Protein AF-A0A2E0JK07-F1 (afdb_monomer_lite)

Foldseek 3Di:
DDDFDWDQDPVRDTDTDDDADDADADPPPDADADQDDVVVVVCLVCQQVVLVVVLVVLVVQLVVCVVVVPVVSVVVSVVVNVVSVVSNVVSPDFDKDKDKDWAADQPADQWHQDPVRDIHGHPGGTDIHIYIDTPPNVDNDDD

Radius of gyration: 25.94 Å; chains: 1; bounding box: 50×47×82 Å

Structure (mmCIF, N/CA/C/O backbone):
data_AF-A0A2E0JK07-F1
#
_entry.id   AF-A0A2E0JK07-F1
#
loop_
_atom_site.group_PDB
_atom_site.id
_atom_site.type_symbol
_atom_site.label_atom_id
_atom_site.label_alt_id
_atom_site.label_comp_id
_atom_site.label_asym_id
_atom_site.label_entity_id
_atom_site.label_seq_id
_atom_site.pdbx_PDB_ins_code
_atom_site.Cartn_x
_atom_site.Cartn_y
_atom_site.Cartn_z
_atom_site.occupancy
_atom_site.B_iso_or_equiv
_atom_site.auth_seq_id
_atom_site.auth_comp_id
_atom_site.auth_asym_id
_atom_site.auth_atom_id
_atom_site.pdbx_PDB_model_num
ATOM 1 N N . MET A 1 1 ? -8.667 -27.236 23.329 1.00 38.03 1 MET A N 1
ATOM 2 C CA . MET A 1 1 ? -8.957 -26.817 24.714 1.00 38.03 1 MET A CA 1
ATOM 3 C C . MET A 1 1 ? -7.772 -25.964 25.120 1.00 38.03 1 MET A C 1
ATOM 5 O O . MET A 1 1 ? -6.782 -26.511 25.577 1.00 38.03 1 MET A O 1
ATOM 9 N N . GLU A 1 2 ? -7.793 -24.685 24.748 1.00 45.09 2 GLU A N 1
ATOM 10 C CA . GLU A 1 2 ? -6.648 -23.788 24.940 1.00 45.09 2 GLU A CA 1
ATOM 11 C C . GLU A 1 2 ? -6.630 -23.225 26.361 1.00 45.09 2 GLU A C 1
ATOM 13 O O . GLU A 1 2 ? -7.666 -22.886 26.937 1.00 45.09 2 GLU A O 1
ATOM 18 N N . ASP A 1 3 ? -5.426 -23.234 26.916 1.00 49.09 3 ASP A N 1
ATOM 19 C CA . ASP A 1 3 ? -5.054 -22.934 28.289 1.00 49.09 3 ASP A CA 1
ATOM 20 C C . ASP A 1 3 ? -5.275 -21.443 28.591 1.00 49.09 3 ASP A C 1
ATOM 22 O O . ASP A 1 3 ? -4.456 -20.585 28.262 1.00 49.09 3 ASP A O 1
ATOM 26 N N . GLN A 1 4 ? -6.439 -21.112 29.151 1.00 56.78 4 GLN A N 1
ATOM 27 C CA . GLN A 1 4 ? -6.783 -19.737 29.507 1.00 56.78 4 GLN A CA 1
ATOM 28 C C . GLN A 1 4 ? -6.216 -19.403 30.884 1.00 56.78 4 GLN A C 1
ATOM 30 O O . GLN A 1 4 ? -6.787 -19.766 31.913 1.00 56.78 4 GLN A O 1
ATOM 35 N N . SER A 1 5 ? -5.091 -18.690 30.891 1.00 61.25 5 SER A N 1
ATOM 36 C CA . SER A 1 5 ? -4.403 -18.264 32.106 1.00 61.25 5 SER A CA 1
ATOM 37 C C . SER A 1 5 ? -5.291 -17.348 32.960 1.00 61.25 5 SER A C 1
ATOM 39 O O . SER A 1 5 ? -5.668 -16.236 32.580 1.00 61.25 5 SER A O 1
ATOM 41 N N . VAL A 1 6 ? -5.660 -17.843 34.143 1.00 70.62 6 VAL A N 1
ATOM 42 C CA . VAL A 1 6 ? -6.333 -17.063 35.186 1.00 70.62 6 VAL A CA 1
ATOM 43 C C . VAL A 1 6 ? -5.262 -16.283 35.939 1.00 70.62 6 VAL A C 1
ATOM 45 O O . VAL A 1 6 ? -4.358 -16.876 36.522 1.00 70.62 6 VAL A O 1
ATOM 48 N N . TYR A 1 7 ? -5.362 -14.955 35.933 1.00 73.00 7 TYR A N 1
ATOM 49 C CA . TYR A 1 7 ? -4.446 -14.091 36.673 1.00 73.00 7 TYR A CA 1
ATOM 50 C C . TYR A 1 7 ? -5.017 -13.793 38.053 1.00 73.00 7 TYR A C 1
ATOM 52 O O . TYR A 1 7 ? -6.185 -13.426 38.177 1.00 73.00 7 TYR A O 1
ATOM 60 N N . ILE A 1 8 ? -4.189 -13.940 39.084 1.00 77.56 8 ILE A N 1
ATOM 61 C CA . ILE A 1 8 ? -4.543 -13.632 40.469 1.00 77.56 8 ILE A CA 1
ATOM 62 C C . ILE A 1 8 ? -3.764 -12.379 40.871 1.00 77.56 8 ILE A C 1
ATOM 64 O O . ILE A 1 8 ? -2.539 -12.361 40.801 1.00 77.56 8 ILE A O 1
ATOM 68 N N . ASP A 1 9 ? -4.487 -11.324 41.232 1.00 77.44 9 ASP A N 1
ATOM 69 C CA . ASP A 1 9 ? -3.933 -10.080 41.787 1.00 77.44 9 ASP A CA 1
ATOM 70 C C . ASP A 1 9 ? -3.462 -10.292 43.238 1.00 77.44 9 ASP A C 1
ATOM 72 O O . ASP A 1 9 ? -3.883 -11.244 43.894 1.00 77.44 9 ASP A O 1
ATOM 76 N N . GLU A 1 10 ? -2.637 -9.393 43.775 1.00 80.19 10 GLU A N 1
ATOM 77 C CA . GLU A 1 10 ? -2.078 -9.479 45.139 1.00 80.19 10 GLU A CA 1
ATOM 78 C C . GLU A 1 10 ? -3.169 -9.532 46.226 1.00 80.19 10 GLU A C 1
ATOM 80 O O . GLU A 1 10 ? -2.964 -10.052 47.320 1.00 80.19 10 GLU A O 1
ATOM 85 N N . ILE A 1 11 ? -4.368 -9.046 45.896 1.00 80.44 11 ILE A N 1
ATOM 86 C CA . ILE A 1 11 ? -5.565 -9.031 46.751 1.00 80.44 11 ILE A CA 1
ATOM 87 C C . ILE A 1 11 ? -6.418 -10.313 46.565 1.00 80.44 11 ILE A C 1
ATOM 89 O O . ILE A 1 11 ? -7.529 -10.423 47.076 1.00 80.44 11 ILE A O 1
ATOM 93 N N . GLY A 1 12 ? -5.933 -11.307 45.812 1.00 77.69 12 GLY A N 1
ATOM 94 C CA . GLY A 1 12 ? -6.616 -12.589 45.586 1.00 77.69 12 GLY A CA 1
ATOM 95 C C . GLY A 1 12 ? -7.766 -12.529 44.574 1.00 77.69 12 GLY A C 1
ATOM 96 O O . GLY A 1 12 ? -8.570 -13.457 44.486 1.00 77.69 12 GLY A O 1
ATOM 97 N N . ARG A 1 13 ? -7.874 -11.443 43.799 1.00 76.56 13 ARG A N 1
ATOM 98 C CA . ARG A 1 13 ? -8.907 -11.291 42.764 1.00 76.56 13 ARG A CA 1
ATOM 99 C C . ARG A 1 13 ? -8.499 -12.042 41.503 1.00 76.56 13 ARG A C 1
ATOM 101 O O . ARG A 1 13 ? -7.413 -11.814 40.978 1.00 76.56 13 ARG A O 1
ATOM 108 N N . MET A 1 14 ? -9.384 -12.911 41.021 1.00 75.50 14 MET A N 1
ATOM 109 C CA . MET A 1 14 ? -9.180 -13.686 39.798 1.00 75.50 14 MET A CA 1
ATOM 110 C C . MET A 1 14 ? -9.700 -12.912 38.586 1.00 75.50 14 MET A C 1
ATOM 112 O O . MET A 1 14 ? -10.886 -12.587 38.509 1.00 75.50 14 MET A O 1
ATOM 116 N N . TYR A 1 15 ? -8.825 -12.656 37.621 1.00 70.69 15 TYR A N 1
ATOM 117 C CA . TYR A 1 15 ? -9.158 -12.034 36.347 1.00 70.69 15 TYR A CA 1
ATOM 118 C C . TYR A 1 15 ? -8.954 -13.031 35.212 1.00 70.69 15 TYR A C 1
ATOM 120 O O . TYR A 1 15 ? -7.936 -13.720 35.133 1.00 70.69 15 TYR A O 1
ATOM 128 N N . ARG A 1 16 ? -9.928 -13.081 34.302 1.00 72.75 16 ARG A N 1
ATOM 129 C CA . ARG A 1 16 ? -9.837 -13.848 33.058 1.00 72.75 16 ARG A CA 1
ATOM 130 C C . ARG A 1 16 ? -9.707 -12.872 31.903 1.00 72.75 16 ARG A C 1
ATOM 132 O O . ARG A 1 16 ? -10.600 -12.049 31.686 1.00 72.75 16 ARG A O 1
ATOM 139 N N . ILE A 1 17 ? -8.599 -12.960 31.173 1.00 69.88 17 ILE A N 1
ATOM 140 C CA . ILE A 1 17 ? -8.414 -12.179 29.953 1.00 69.88 17 ILE A CA 1
ATOM 141 C C . ILE A 1 17 ? -9.396 -12.729 28.922 1.00 69.88 17 ILE A C 1
ATOM 143 O O . ILE A 1 17 ? -9.360 -13.908 28.577 1.00 69.88 17 ILE A O 1
ATOM 147 N N . LYS A 1 18 ? -10.322 -11.884 28.466 1.00 71.81 18 LYS A N 1
ATOM 148 C CA . LYS A 1 18 ? -11.190 -12.245 27.347 1.00 71.81 18 LYS A CA 1
ATOM 149 C C . LYS A 1 18 ? -10.365 -12.220 26.069 1.00 71.81 18 LYS A C 1
ATOM 151 O O . LYS A 1 18 ? -9.687 -11.233 25.793 1.00 71.81 18 LYS A O 1
ATOM 156 N N . GLU A 1 19 ? -10.453 -13.284 25.287 1.00 71.94 19 GLU A N 1
ATOM 157 C CA . GLU A 1 19 ? -9.853 -13.308 23.960 1.00 71.94 19 GLU A CA 1
ATOM 158 C C . GLU A 1 19 ? -10.609 -12.368 23.005 1.00 71.94 19 GLU A C 1
ATOM 160 O O . GLU A 1 19 ? -11.828 -12.185 23.139 1.00 71.94 19 GLU A O 1
ATOM 165 N N . PRO A 1 20 ? -9.909 -11.750 22.037 1.00 71.69 20 PRO A N 1
ATOM 166 C CA . PRO A 1 20 ? -10.554 -10.954 21.005 1.00 71.69 20 PRO A CA 1
ATOM 167 C C . PRO A 1 20 ? -11.523 -11.809 20.184 1.00 71.69 20 PRO A C 1
ATOM 169 O O . PRO A 1 20 ? -11.179 -12.894 19.723 1.00 71.69 20 PRO A O 1
ATOM 172 N N . ILE A 1 21 ? -12.723 -11.284 19.946 1.00 77.00 21 ILE A N 1
ATOM 173 C CA . ILE A 1 21 ? -13.751 -11.954 19.139 1.00 77.00 21 ILE A CA 1
ATOM 174 C C . ILE A 1 21 ? -13.232 -12.164 17.698 1.00 77.00 21 ILE A C 1
ATOM 176 O O . ILE A 1 21 ? -12.600 -11.251 17.141 1.00 77.00 21 ILE A O 1
ATOM 180 N N . PRO A 1 22 ? -13.484 -13.340 17.081 1.00 78.00 22 PRO A N 1
ATOM 181 C CA . PRO A 1 22 ? -13.071 -13.616 15.709 1.00 78.00 22 PRO A CA 1
ATOM 182 C C . PRO A 1 22 ? -13.749 -12.674 14.707 1.00 78.00 22 PRO A C 1
ATOM 184 O O . PRO A 1 22 ? -14.798 -12.086 14.971 1.00 78.00 22 PRO A O 1
ATOM 187 N N . LEU A 1 23 ? -13.127 -12.526 13.537 1.00 78.12 23 LEU A N 1
ATOM 188 C CA . LEU A 1 23 ? -13.691 -11.751 12.433 1.00 78.12 23 LEU A CA 1
ATOM 189 C C . LEU A 1 23 ? -14.995 -12.397 11.947 1.00 78.12 23 LEU A C 1
ATOM 191 O O . LEU A 1 23 ? -15.043 -13.604 11.722 1.00 78.12 23 LEU A O 1
ATOM 195 N N . SER A 1 24 ? -16.029 -11.586 11.759 1.00 79.88 24 SER A N 1
ATOM 196 C CA . SER A 1 24 ? -17.301 -11.973 11.157 1.00 79.88 24 SER A CA 1
ATOM 197 C C . SER A 1 24 ? -17.530 -11.239 9.833 1.00 79.88 24 SER A C 1
ATOM 199 O O . SER A 1 24 ? -16.784 -10.327 9.461 1.00 79.88 24 SER A O 1
ATOM 201 N N . GLU A 1 25 ? -18.550 -11.660 9.087 1.00 78.44 25 GLU A N 1
ATOM 202 C CA . GLU A 1 25 ? -18.953 -10.989 7.851 1.00 78.44 25 GLU A CA 1
ATOM 203 C C . GLU A 1 25 ? -19.634 -9.645 8.148 1.00 78.44 25 GLU A C 1
ATOM 205 O O . GLU A 1 25 ? -20.452 -9.568 9.072 1.00 78.44 25 GLU A O 1
ATOM 210 N N . PRO A 1 26 ? -19.323 -8.577 7.388 1.00 78.06 26 PRO A N 1
ATOM 211 C CA . PRO A 1 26 ? -19.920 -7.268 7.610 1.00 78.06 26 PRO A CA 1
ATOM 212 C C . PRO A 1 26 ? -21.442 -7.293 7.389 1.00 78.06 26 PRO A C 1
ATOM 214 O O . PRO A 1 26 ? -21.920 -7.935 6.450 1.00 78.06 26 PRO A O 1
ATOM 217 N N . PRO A 1 27 ? -22.226 -6.562 8.205 1.00 79.25 27 PRO A N 1
ATOM 218 C CA . PRO A 1 27 ? -23.665 -6.468 8.013 1.00 79.25 27 PRO A CA 1
ATOM 219 C C . PRO A 1 27 ? -23.995 -5.815 6.664 1.00 79.25 27 PRO A C 1
ATOM 221 O O . PRO A 1 27 ? -23.329 -4.873 6.221 1.00 79.25 27 PRO A O 1
ATOM 224 N N . LYS A 1 28 ? -25.047 -6.318 6.005 1.00 74.88 28 LYS A N 1
ATOM 225 C CA . LYS A 1 28 ? -25.496 -5.828 4.694 1.00 74.88 28 LYS A CA 1
ATOM 226 C C . LYS A 1 28 ? -25.807 -4.327 4.785 1.00 74.88 28 LYS A C 1
ATOM 228 O O . LYS A 1 28 ? -26.682 -3.928 5.545 1.00 74.88 28 LYS A O 1
ATOM 233 N N . GLY A 1 29 ? -25.091 -3.508 4.013 1.00 70.19 29 GLY A N 1
ATOM 234 C CA . GLY A 1 29 ? -25.291 -2.054 3.971 1.00 70.19 29 GLY A CA 1
ATOM 235 C C . GLY A 1 29 ? -24.469 -1.234 4.974 1.00 70.19 29 GLY A C 1
ATOM 236 O O . GLY A 1 29 ? -24.747 -0.047 5.130 1.00 70.19 29 GLY A O 1
ATOM 237 N N . LEU A 1 30 ? -23.454 -1.812 5.630 1.00 73.00 30 LEU A N 1
ATOM 238 C CA . LEU A 1 30 ? -22.511 -1.043 6.449 1.00 73.00 30 LEU A CA 1
ATOM 239 C C . LEU A 1 30 ? -21.748 -0.028 5.578 1.00 73.00 30 LEU A C 1
ATOM 241 O O . LEU A 1 30 ? -20.851 -0.396 4.821 1.00 73.00 30 LEU A O 1
ATOM 245 N N . ARG A 1 31 ? -22.106 1.256 5.689 1.00 66.44 31 ARG A N 1
ATOM 246 C CA . ARG A 1 31 ? -21.423 2.367 5.012 1.00 66.44 31 ARG A CA 1
ATOM 247 C C . ARG A 1 31 ? -20.619 3.155 6.033 1.00 66.44 31 ARG A C 1
ATOM 249 O O . ARG A 1 31 ? -21.168 3.657 7.008 1.00 66.44 31 ARG A O 1
ATOM 256 N N . ILE A 1 32 ? -19.320 3.266 5.795 1.00 68.75 32 ILE A N 1
ATOM 257 C CA . ILE A 1 32 ? -18.418 4.064 6.620 1.00 68.75 32 ILE A CA 1
ATOM 258 C C . ILE A 1 32 ? -18.291 5.415 5.923 1.00 68.75 32 ILE A C 1
ATOM 260 O O . ILE A 1 32 ? -17.765 5.489 4.815 1.00 68.75 32 ILE A O 1
ATOM 264 N N . ALA A 1 33 ? -18.813 6.470 6.542 1.00 64.56 33 ALA A N 1
ATOM 265 C CA . ALA A 1 33 ? -18.559 7.831 6.091 1.00 64.56 33 ALA A CA 1
ATOM 266 C C . ALA A 1 33 ? -17.260 8.314 6.736 1.00 64.56 33 ALA A C 1
ATOM 268 O O . ALA A 1 33 ? -17.100 8.244 7.957 1.00 64.56 33 ALA A O 1
ATOM 269 N N . ARG A 1 34 ? -16.323 8.797 5.925 1.00 64.38 34 ARG A N 1
ATOM 270 C CA . ARG A 1 34 ? -15.098 9.429 6.405 1.00 64.38 34 ARG A CA 1
ATOM 271 C C . ARG A 1 34 ? -14.974 10.792 5.749 1.00 64.38 34 ARG A C 1
ATOM 273 O O . ARG A 1 34 ? -15.163 10.925 4.548 1.00 64.38 34 ARG A O 1
ATOM 280 N N . THR A 1 35 ? -14.591 11.790 6.533 1.00 62.88 35 THR A N 1
ATOM 281 C CA . THR A 1 35 ? -14.167 13.078 5.990 1.00 62.88 35 THR A CA 1
ATOM 282 C C . THR A 1 35 ? -12.833 12.877 5.269 1.00 62.88 35 THR A C 1
ATOM 284 O O . THR A 1 35 ? -11.813 12.552 5.889 1.00 62.88 35 THR A O 1
ATOM 287 N N . SER A 1 36 ? -12.817 12.982 3.941 1.00 63.12 36 SER A N 1
ATOM 288 C CA . SER A 1 36 ? -11.555 12.962 3.208 1.00 63.12 36 SER A CA 1
ATOM 289 C C . SER A 1 36 ? -10.842 14.300 3.367 1.00 63.12 36 SER A C 1
ATOM 291 O O . SER A 1 36 ? -11.444 15.372 3.390 1.00 63.12 36 SER A O 1
ATOM 293 N N . LYS A 1 37 ? -9.515 14.244 3.510 1.00 71.44 37 LYS A N 1
ATOM 294 C CA . LYS A 1 37 ? -8.677 15.441 3.415 1.00 71.44 37 LYS A CA 1
ATOM 295 C C . LYS A 1 37 ? -8.459 15.714 1.924 1.00 71.44 37 LYS A C 1
ATOM 297 O O . LYS A 1 37 ? -7.809 14.873 1.295 1.00 71.44 37 LYS A O 1
ATOM 302 N N . PRO A 1 38 ? -8.891 16.863 1.370 1.00 76.06 38 PRO A N 1
ATOM 303 C CA . PRO A 1 38 ? -8.801 17.139 -0.068 1.00 76.06 38 PRO A CA 1
ATOM 304 C C . PRO A 1 38 ? -7.395 16.906 -0.636 1.00 76.06 38 PRO A C 1
ATOM 306 O O . PRO A 1 38 ? -7.216 16.296 -1.686 1.00 76.06 38 PRO A O 1
ATOM 309 N N . TRP A 1 39 ? -6.366 17.301 0.118 1.00 77.94 39 TRP A N 1
ATOM 310 C CA . TRP A 1 39 ? -4.968 17.152 -0.286 1.00 77.94 39 TRP A CA 1
ATOM 311 C C . TRP A 1 39 ? -4.513 15.692 -0.447 1.00 77.94 39 TRP A C 1
ATOM 313 O O . TRP A 1 39 ? -3.758 15.378 -1.365 1.00 77.94 39 TRP A O 1
ATOM 323 N N . SER A 1 40 ? -5.017 14.770 0.384 1.00 75.56 40 SER A N 1
ATOM 324 C CA . SER A 1 40 ? -4.712 13.341 0.229 1.00 75.56 40 SER A CA 1
ATOM 325 C C . SER A 1 40 ? -5.332 12.767 -1.043 1.00 75.56 40 SER A C 1
ATOM 327 O O . SER A 1 40 ? -4.769 11.830 -1.610 1.00 75.56 40 SER A O 1
ATOM 329 N N . THR A 1 41 ? -6.479 13.295 -1.470 1.00 79.38 41 THR A N 1
ATOM 330 C CA . THR A 1 41 ? -7.141 12.888 -2.711 1.00 79.38 41 THR A CA 1
ATOM 331 C C . THR A 1 41 ? -6.340 13.373 -3.915 1.00 79.38 41 THR A C 1
ATOM 333 O O . THR A 1 41 ? -5.985 12.559 -4.768 1.00 79.38 41 THR A O 1
ATOM 336 N N . TYR A 1 42 ? -5.946 14.652 -3.934 1.00 84.75 42 TYR A N 1
ATOM 337 C CA . TYR A 1 42 ? -5.114 15.213 -5.004 1.00 84.75 42 TYR A CA 1
ATOM 338 C C . TYR A 1 42 ? -3.770 14.497 -5.142 1.00 84.75 42 TYR A C 1
ATOM 340 O O . TYR A 1 42 ? -3.397 14.119 -6.248 1.00 84.75 42 TYR A O 1
ATOM 348 N N . LEU A 1 43 ? -3.069 14.229 -4.034 1.00 82.62 43 LEU A N 1
ATOM 349 C CA . LEU A 1 43 ? -1.811 13.477 -4.070 1.00 82.62 43 LEU A CA 1
ATOM 350 C C . LEU A 1 43 ? -1.977 12.065 -4.631 1.00 82.62 43 LEU A C 1
ATOM 352 O O . LEU A 1 43 ? -1.092 11.571 -5.324 1.00 82.62 43 LEU A O 1
ATOM 356 N N . ARG A 1 44 ? -3.100 11.404 -4.339 1.00 81.38 44 ARG A N 1
ATOM 357 C CA . ARG A 1 44 ? -3.361 10.052 -4.835 1.00 81.38 44 ARG A CA 1
ATOM 358 C C . ARG A 1 44 ? -3.659 10.051 -6.331 1.00 81.38 44 ARG A C 1
ATOM 360 O O . ARG A 1 44 ? -3.155 9.179 -7.027 1.00 81.38 44 ARG A O 1
ATOM 367 N N . MET A 1 45 ? -4.427 11.029 -6.813 1.00 85.75 45 MET A N 1
ATOM 368 C CA . MET A 1 45 ? -4.669 11.219 -8.248 1.00 85.75 45 MET A CA 1
ATOM 369 C C . MET A 1 45 ? -3.375 11.573 -8.985 1.00 85.75 45 MET A C 1
ATOM 371 O O . MET A 1 45 ? -3.056 10.982 -10.010 1.00 85.75 45 MET A O 1
ATOM 375 N N . LEU A 1 46 ? -2.581 12.491 -8.438 1.00 88.81 46 LEU A N 1
ATOM 376 C CA . LEU A 1 46 ? -1.304 12.874 -9.030 1.00 88.81 46 LEU A CA 1
ATOM 377 C C . LEU A 1 46 ? -0.323 11.691 -9.061 1.00 88.81 46 LEU A C 1
ATOM 379 O O . LEU A 1 46 ? 0.342 11.453 -10.068 1.00 88.81 46 LEU A O 1
ATOM 383 N N . GLY A 1 47 ? -0.291 10.915 -7.976 1.00 87.06 47 GLY A N 1
ATOM 384 C CA . GLY A 1 47 ? 0.532 9.722 -7.841 1.00 87.06 47 GLY A CA 1
ATOM 385 C C . GLY A 1 47 ? 0.193 8.616 -8.837 1.00 87.06 47 GLY A C 1
ATOM 386 O O . GLY A 1 47 ? 1.073 7.821 -9.135 1.00 87.06 47 GLY A O 1
ATOM 387 N N . THR A 1 48 ? -1.025 8.554 -9.384 1.00 87.56 48 THR A N 1
ATOM 388 C CA . THR A 1 48 ? -1.369 7.592 -10.445 1.00 87.56 48 THR A CA 1
ATOM 389 C C . THR A 1 48 ? -1.140 8.159 -11.841 1.00 87.56 48 THR A C 1
ATOM 391 O O . THR A 1 48 ? -0.629 7.452 -12.708 1.00 87.56 48 THR A O 1
ATOM 394 N N . VAL A 1 49 ? -1.471 9.433 -12.060 1.00 91.50 49 VAL A N 1
ATOM 395 C CA . VAL A 1 49 ? -1.392 10.068 -13.382 1.00 91.50 49 VAL A CA 1
ATOM 396 C C . VAL A 1 49 ? 0.055 10.275 -13.826 1.00 91.50 49 VAL A C 1
ATOM 398 O O . VAL A 1 49 ? 0.387 9.939 -14.961 1.00 91.50 49 VAL A O 1
ATOM 401 N N . ILE A 1 50 ? 0.931 10.777 -12.947 1.00 92.81 50 ILE A N 1
ATOM 402 C CA . ILE A 1 50 ? 2.328 11.063 -13.308 1.00 92.81 50 ILE A CA 1
ATOM 403 C C . ILE A 1 50 ? 3.063 9.789 -13.764 1.00 92.81 50 ILE A C 1
ATOM 405 O O . ILE A 1 50 ? 3.587 9.781 -14.879 1.00 92.81 50 ILE A O 1
ATOM 409 N N . PRO A 1 51 ? 3.094 8.686 -12.989 1.00 92.12 51 PRO A N 1
ATOM 410 C CA . PRO A 1 51 ? 3.773 7.468 -13.425 1.00 92.12 51 PRO A CA 1
ATOM 411 C C . PRO A 1 51 ? 3.146 6.849 -14.668 1.00 92.12 51 PRO A C 1
ATOM 413 O O . PRO A 1 51 ? 3.874 6.315 -15.497 1.00 92.12 51 PRO A O 1
ATOM 416 N N . ALA A 1 52 ? 1.820 6.926 -14.825 1.00 92.44 52 ALA A N 1
ATOM 417 C CA . ALA A 1 52 ? 1.153 6.430 -16.025 1.00 92.44 52 ALA A CA 1
ATOM 418 C C . ALA A 1 52 ? 1.592 7.209 -17.275 1.00 92.44 52 ALA A C 1
ATOM 420 O O . ALA A 1 52 ? 1.876 6.603 -18.307 1.00 92.44 52 ALA A O 1
ATOM 421 N N . PHE A 1 53 ? 1.720 8.535 -17.167 1.00 94.50 53 PHE A N 1
ATOM 422 C CA . PHE A 1 53 ? 2.248 9.378 -18.236 1.00 94.50 53 PHE A CA 1
ATOM 423 C C . PHE A 1 53 ? 3.690 8.996 -18.586 1.00 94.50 53 PHE A C 1
ATOM 425 O O . PHE A 1 53 ? 3.986 8.735 -19.747 1.00 94.50 53 PHE A O 1
ATOM 432 N N . PHE A 1 54 ? 4.579 8.873 -17.595 1.00 94.88 54 PHE A N 1
ATOM 433 C CA . PHE A 1 54 ? 5.957 8.431 -17.841 1.00 94.88 54 PHE A CA 1
ATOM 434 C C . PHE A 1 54 ? 6.018 7.039 -18.473 1.00 94.88 54 PHE A C 1
ATOM 436 O O . PHE A 1 54 ? 6.753 6.837 -19.437 1.00 94.88 54 PHE A O 1
ATOM 443 N N . LEU A 1 55 ? 5.215 6.096 -17.982 1.00 95.44 55 LEU A N 1
ATOM 444 C CA . LEU A 1 55 ? 5.144 4.742 -18.520 1.00 95.44 55 LEU A CA 1
ATOM 445 C C . LEU A 1 55 ? 4.711 4.739 -19.988 1.00 95.44 55 LEU A C 1
ATOM 447 O O . LEU A 1 55 ? 5.290 4.001 -20.781 1.00 95.44 55 LEU A O 1
ATOM 451 N N . MET A 1 56 ? 3.752 5.587 -20.365 1.00 95.75 56 MET A N 1
ATOM 452 C CA . MET A 1 56 ? 3.328 5.744 -21.757 1.00 95.75 56 MET A CA 1
ATOM 453 C C . MET A 1 56 ? 4.499 6.158 -22.664 1.00 95.75 56 MET A C 1
ATOM 455 O O . MET A 1 56 ? 4.709 5.535 -23.703 1.00 95.75 56 MET A O 1
ATOM 459 N N . TYR A 1 57 ? 5.294 7.162 -22.270 1.00 95.38 57 TYR A N 1
ATOM 460 C CA . TYR A 1 57 ? 6.463 7.589 -23.054 1.00 95.38 57 TYR A CA 1
ATOM 461 C C . TYR A 1 57 ? 7.564 6.535 -23.086 1.00 95.38 57 TYR A C 1
ATOM 463 O O . TYR A 1 57 ? 8.138 6.285 -24.141 1.00 95.38 57 TYR A O 1
ATOM 471 N N . VAL A 1 58 ? 7.852 5.892 -21.954 1.00 95.69 58 VAL A N 1
ATOM 472 C CA . VAL A 1 58 ? 8.854 4.821 -21.884 1.00 95.69 58 VAL A CA 1
ATOM 473 C C . VAL A 1 58 ? 8.472 3.665 -22.810 1.00 95.69 58 VAL A C 1
ATOM 475 O O . VAL A 1 58 ? 9.325 3.163 -23.538 1.00 95.69 58 VAL A O 1
ATOM 478 N N . LEU A 1 59 ? 7.193 3.284 -22.843 1.00 95.56 59 LEU A N 1
ATOM 479 C CA . LEU A 1 59 ? 6.697 2.246 -23.742 1.00 95.56 59 LEU A CA 1
ATOM 480 C C . LEU A 1 59 ? 6.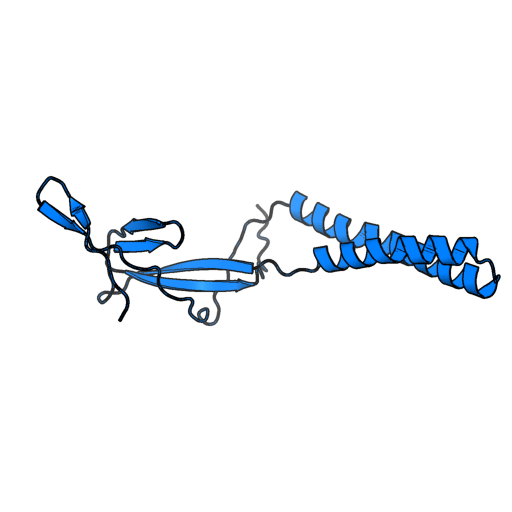794 2.669 -25.215 1.00 95.56 59 LEU A C 1
ATOM 482 O O . LEU A 1 59 ? 7.167 1.862 -26.061 1.00 95.56 59 LEU A O 1
ATOM 486 N N . LEU A 1 60 ? 6.521 3.938 -25.524 1.00 95.56 60 LEU A N 1
ATOM 487 C CA . LEU A 1 60 ? 6.717 4.486 -26.866 1.00 95.56 60 LEU A CA 1
ATOM 488 C C . LEU A 1 60 ? 8.194 4.420 -27.293 1.00 95.56 60 LEU A C 1
ATOM 490 O O . LEU A 1 60 ? 8.488 3.942 -28.387 1.00 95.56 60 LEU A O 1
ATOM 494 N N . PHE A 1 61 ? 9.129 4.822 -26.426 1.00 94.62 61 PHE A N 1
ATOM 495 C CA . PHE A 1 61 ? 10.567 4.691 -26.691 1.00 94.62 61 PHE A CA 1
ATOM 496 C C . PHE A 1 61 ? 11.005 3.237 -26.854 1.00 94.62 61 PHE A C 1
ATOM 498 O O . PHE A 1 61 ? 11.871 2.960 -27.679 1.00 94.62 61 PHE A O 1
ATOM 505 N N . LEU A 1 62 ? 10.390 2.307 -26.122 1.00 95.44 62 LEU A N 1
ATOM 506 C CA . LEU A 1 62 ? 10.636 0.877 -26.285 1.00 95.44 62 LEU A CA 1
ATOM 507 C C . LEU A 1 62 ? 10.250 0.411 -27.692 1.00 95.44 62 LEU A C 1
ATOM 509 O O . LEU A 1 62 ? 11.048 -0.248 -28.356 1.00 95.44 62 LEU A O 1
ATOM 513 N N . VAL A 1 63 ? 9.064 0.798 -28.174 1.00 96.25 63 VAL A N 1
ATOM 514 C CA . VAL A 1 63 ? 8.601 0.471 -29.533 1.00 96.25 63 VAL A CA 1
ATOM 515 C C . VAL A 1 63 ? 9.515 1.090 -30.592 1.00 96.25 63 VAL A C 1
ATOM 517 O O . VAL A 1 63 ? 9.921 0.398 -31.523 1.00 96.25 63 VAL A O 1
ATOM 520 N N . ILE A 1 64 ? 9.885 2.365 -30.438 1.00 95.31 64 ILE A N 1
ATOM 521 C CA . ILE A 1 64 ? 10.798 3.051 -31.366 1.00 95.31 64 ILE A CA 1
ATOM 522 C C . ILE A 1 64 ? 12.168 2.364 -31.387 1.00 95.31 64 ILE A C 1
ATOM 524 O O . ILE A 1 64 ? 12.680 2.064 -32.461 1.00 95.31 64 ILE A O 1
ATOM 528 N N . GLY A 1 65 ? 12.743 2.062 -30.219 1.00 93.94 65 GLY A N 1
ATOM 529 C CA . GLY A 1 65 ? 14.029 1.371 -30.116 1.00 93.94 65 GLY A CA 1
ATOM 530 C C . GLY A 1 65 ? 14.007 -0.013 -30.765 1.00 93.94 65 GLY A C 1
ATOM 531 O O . GLY A 1 65 ? 14.989 -0.414 -31.386 1.00 93.94 65 GLY A O 1
ATOM 532 N N . LEU A 1 66 ? 12.874 -0.719 -30.677 1.00 94.94 66 LEU A N 1
ATOM 533 C CA . LEU A 1 66 ? 12.686 -2.018 -31.319 1.00 94.94 66 LEU A CA 1
ATOM 534 C C . LEU A 1 66 ? 12.647 -1.899 -32.851 1.00 94.94 66 LEU A C 1
ATOM 536 O O . LEU A 1 66 ? 13.281 -2.698 -33.535 1.00 94.94 66 LEU A O 1
ATOM 540 N N . ILE A 1 67 ? 11.940 -0.896 -33.386 1.00 96.69 67 ILE A N 1
ATOM 541 C CA . ILE A 1 67 ? 11.844 -0.643 -34.836 1.00 96.69 67 ILE A CA 1
ATOM 542 C C . ILE A 1 67 ? 13.196 -0.201 -35.410 1.00 96.69 67 ILE A C 1
ATOM 544 O O . ILE A 1 67 ? 13.578 -0.656 -36.484 1.00 96.69 67 ILE A O 1
ATOM 548 N N . SER A 1 68 ? 13.931 0.651 -34.694 1.00 94.56 68 SER A N 1
ATOM 549 C CA . SER A 1 68 ? 15.245 1.147 -35.123 1.00 94.56 68 SER A CA 1
ATOM 550 C C . SER A 1 68 ? 16.389 0.148 -34.892 1.00 94.56 68 SER A C 1
ATOM 552 O O . SER A 1 68 ? 17.524 0.444 -35.254 1.00 94.56 68 SER A O 1
ATOM 554 N N . LEU A 1 69 ? 16.116 -1.020 -34.288 1.00 93.19 69 LEU A N 1
ATOM 555 C CA . LEU A 1 69 ? 17.120 -1.998 -33.842 1.00 93.19 69 LEU A CA 1
ATOM 556 C C . LEU A 1 69 ? 18.234 -1.369 -32.978 1.00 93.19 69 LEU A C 1
ATOM 558 O O . LEU A 1 69 ? 19.386 -1.798 -33.020 1.00 93.19 69 LEU A O 1
ATOM 562 N N . GLU A 1 70 ? 17.896 -0.370 -32.159 1.00 94.88 70 GLU A N 1
ATOM 563 C CA . GLU A 1 70 ? 18.847 0.281 -31.257 1.00 94.88 70 GLU A CA 1
ATOM 564 C C . GLU A 1 70 ? 18.796 -0.359 -29.859 1.00 94.88 70 GLU A C 1
ATOM 566 O O . GLU A 1 70 ? 17.924 -0.026 -29.046 1.00 94.88 70 GLU A O 1
ATOM 571 N N . PRO A 1 71 ? 19.739 -1.261 -29.517 1.00 92.75 71 PRO A N 1
ATOM 572 C CA . PRO A 1 71 ? 19.648 -2.068 -28.300 1.00 92.75 71 PRO A CA 1
ATOM 573 C C . PRO A 1 71 ? 19.743 -1.226 -27.023 1.00 92.75 71 PRO A C 1
ATOM 575 O O . PRO A 1 71 ? 19.161 -1.582 -26.001 1.00 92.75 71 PRO A O 1
ATOM 578 N N . VAL A 1 72 ? 20.444 -0.090 -27.078 1.00 95.38 72 VAL A N 1
ATOM 579 C CA . VAL A 1 72 ? 20.611 0.817 -25.934 1.00 95.38 72 VAL A CA 1
ATOM 580 C C . VAL A 1 72 ? 19.266 1.410 -25.512 1.00 95.38 72 VAL A C 1
ATOM 582 O O . VAL A 1 72 ? 18.939 1.410 -24.325 1.00 95.38 72 VAL A O 1
ATOM 585 N N . ILE A 1 73 ? 18.452 1.859 -26.472 1.00 93.56 73 ILE A N 1
ATOM 586 C CA . ILE A 1 73 ? 17.138 2.449 -26.191 1.00 93.56 73 ILE A CA 1
ATOM 587 C C . ILE A 1 73 ? 16.180 1.382 -25.653 1.00 93.56 73 ILE A C 1
ATOM 589 O O . ILE A 1 73 ? 15.467 1.633 -24.678 1.00 93.56 73 ILE A O 1
ATOM 593 N N . VAL A 1 74 ? 16.196 0.175 -26.227 1.00 95.94 74 VAL A N 1
ATOM 594 C CA . VAL A 1 74 ? 15.362 -0.953 -25.773 1.00 95.94 74 VAL A CA 1
ATOM 595 C C . VAL A 1 74 ? 15.706 -1.357 -24.337 1.00 95.94 74 VAL A C 1
ATOM 597 O O . VAL A 1 74 ? 14.807 -1.511 -23.513 1.00 95.94 74 VAL A O 1
ATOM 600 N N . LEU A 1 75 ? 16.993 -1.484 -24.000 1.00 96.25 75 LEU A N 1
ATOM 601 C CA . LEU A 1 75 ? 17.411 -1.858 -22.645 1.00 96.25 75 LEU A CA 1
ATOM 602 C C . LEU A 1 75 ? 17.040 -0.788 -21.615 1.00 96.25 75 LEU A C 1
ATOM 604 O O . LEU A 1 75 ? 16.494 -1.120 -20.564 1.00 96.25 75 LEU A O 1
ATOM 608 N N . MET A 1 76 ? 17.286 0.488 -21.920 1.00 95.81 76 MET A N 1
ATOM 609 C CA . MET A 1 76 ? 16.977 1.585 -20.999 1.00 95.81 76 MET A CA 1
ATOM 610 C C . MET A 1 76 ? 15.471 1.753 -20.784 1.00 95.81 76 MET A C 1
ATOM 612 O O . MET A 1 76 ? 15.023 1.913 -19.648 1.00 95.81 76 MET A O 1
ATOM 616 N N . SER A 1 77 ? 14.676 1.676 -21.852 1.00 93.94 77 SER A N 1
ATOM 617 C CA . SER A 1 77 ? 13.215 1.761 -21.763 1.00 93.94 77 SER A CA 1
ATOM 618 C C . SER A 1 77 ? 12.612 0.548 -21.050 1.00 93.94 77 SER A C 1
ATOM 620 O O . SER A 1 77 ? 11.784 0.709 -20.153 1.00 93.94 77 SER A O 1
ATOM 622 N N . GLY A 1 78 ? 13.086 -0.662 -21.355 1.00 94.00 78 GLY A N 1
ATOM 623 C CA . GLY A 1 78 ? 12.692 -1.885 -20.660 1.00 94.00 78 GLY A CA 1
ATOM 624 C C . GLY A 1 78 ? 12.988 -1.810 -19.162 1.00 94.00 78 GLY A C 1
ATOM 625 O O . GLY A 1 78 ? 12.076 -1.972 -18.348 1.00 94.00 78 GLY A O 1
ATOM 626 N N . LEU A 1 79 ? 14.226 -1.472 -18.789 1.00 95.69 79 LEU A N 1
ATOM 627 C CA . LEU A 1 79 ? 14.645 -1.373 -17.389 1.00 95.69 79 LEU A CA 1
ATOM 628 C C . LEU A 1 79 ? 13.892 -0.273 -16.625 1.00 95.69 79 LEU A C 1
ATOM 630 O O . LEU A 1 79 ? 13.586 -0.451 -15.449 1.00 95.69 79 LEU A O 1
ATOM 634 N N . CYS A 1 80 ? 13.546 0.835 -17.287 1.00 94.31 80 CYS A N 1
ATOM 635 C CA . CYS A 1 80 ? 12.760 1.919 -16.696 1.00 94.31 80 CYS A CA 1
ATOM 636 C C . CYS A 1 80 ? 11.270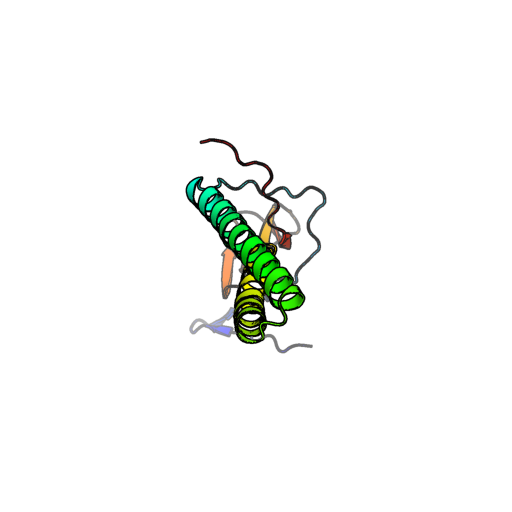 1.556 -16.533 1.00 94.31 80 CYS A C 1
ATOM 638 O O . CYS A 1 80 ? 10.636 1.958 -15.557 1.00 94.31 80 CYS A O 1
ATOM 640 N N . SER A 1 81 ? 10.705 0.758 -17.445 1.00 95.06 81 SER A N 1
ATOM 641 C CA . SER A 1 81 ? 9.282 0.393 -17.418 1.00 95.06 81 SER A CA 1
ATOM 642 C C . SER A 1 81 ? 8.899 -0.484 -16.217 1.00 95.06 81 SER A C 1
ATOM 644 O O . SER A 1 81 ? 7.846 -0.283 -15.613 1.00 95.06 81 SER A O 1
ATOM 646 N N . VAL A 1 82 ? 9.769 -1.417 -15.818 1.00 93.88 82 VAL A N 1
ATOM 647 C CA . VAL A 1 82 ? 9.510 -2.376 -14.731 1.00 93.88 82 VAL A CA 1
ATOM 648 C C . VAL A 1 82 ? 9.211 -1.695 -13.384 1.00 93.88 82 VAL A C 1
ATOM 650 O O . VAL A 1 82 ? 8.145 -1.962 -12.818 1.00 93.88 82 VAL A O 1
ATOM 653 N N . PRO A 1 83 ? 10.069 -0.801 -12.846 1.00 93.69 83 PRO A N 1
ATOM 654 C CA . PRO A 1 83 ? 9.780 -0.125 -11.584 1.00 93.69 83 PRO A CA 1
ATOM 655 C C . PRO A 1 83 ? 8.537 0.773 -11.671 1.00 93.69 83 PRO A C 1
ATOM 657 O O . PRO A 1 83 ? 7.788 0.847 -10.699 1.00 93.69 83 PRO A O 1
ATOM 660 N N . LEU A 1 84 ? 8.263 1.396 -12.827 1.00 93.00 84 LEU A N 1
ATOM 661 C CA . LEU A 1 84 ? 7.047 2.190 -13.053 1.00 93.00 84 LEU A CA 1
ATOM 662 C C . LEU A 1 84 ? 5.776 1.333 -12.948 1.00 93.00 84 LEU A C 1
ATOM 664 O O . LEU A 1 84 ? 4.825 1.726 -12.270 1.00 93.00 84 LEU A O 1
ATOM 668 N N . VAL A 1 85 ? 5.767 0.140 -13.552 1.00 93.12 85 VAL A N 1
ATOM 669 C CA . VAL A 1 85 ? 4.646 -0.810 -13.441 1.00 93.12 85 VAL A CA 1
ATOM 670 C C . VAL A 1 85 ? 4.448 -1.245 -11.990 1.00 93.12 85 VAL A C 1
ATOM 672 O O . VAL A 1 85 ? 3.331 -1.177 -11.475 1.00 93.12 85 VAL A O 1
ATOM 675 N N . ILE A 1 86 ? 5.522 -1.649 -11.303 1.00 92.94 86 ILE A N 1
ATOM 676 C CA . ILE A 1 86 ? 5.462 -2.074 -9.895 1.00 92.94 86 ILE A CA 1
ATOM 677 C C . ILE A 1 86 ? 4.905 -0.946 -9.018 1.00 92.94 86 ILE A C 1
ATOM 679 O O . ILE A 1 86 ? 4.040 -1.186 -8.170 1.00 92.94 86 ILE A O 1
ATOM 683 N N . PHE A 1 87 ? 5.350 0.289 -9.252 1.00 91.00 87 PHE A N 1
ATOM 684 C CA . PHE A 1 87 ? 4.859 1.461 -8.542 1.00 91.00 87 PHE A CA 1
ATOM 685 C C . PHE A 1 87 ? 3.351 1.645 -8.751 1.00 91.00 87 PHE A C 1
ATOM 687 O O . PHE A 1 87 ? 2.605 1.695 -7.774 1.00 91.00 87 PHE A O 1
ATOM 694 N N . ILE A 1 88 ? 2.866 1.635 -9.996 1.00 89.81 88 ILE A N 1
ATOM 695 C CA . ILE A 1 88 ? 1.431 1.773 -10.305 1.00 89.81 88 ILE A CA 1
ATOM 696 C C . ILE A 1 88 ? 0.596 0.651 -9.669 1.00 89.81 88 ILE A C 1
ATOM 698 O O . ILE A 1 88 ? -0.482 0.913 -9.126 1.00 89.81 88 ILE A O 1
ATOM 702 N N . LEU A 1 89 ? 1.082 -0.593 -9.686 1.00 89.56 89 LEU A N 1
ATOM 703 C CA . LEU A 1 89 ? 0.401 -1.718 -9.035 1.00 89.56 89 LEU A CA 1
ATOM 704 C C . LEU A 1 89 ? 0.324 -1.536 -7.515 1.00 89.56 89 LEU A C 1
ATOM 706 O O . LEU A 1 89 ? -0.686 -1.878 -6.898 1.00 89.56 89 LEU A O 1
ATOM 710 N N . SER A 1 90 ? 1.359 -0.958 -6.904 1.00 86.94 90 SER A N 1
ATOM 711 C CA . SER A 1 90 ? 1.365 -0.664 -5.470 1.00 86.94 90 SER A CA 1
ATOM 712 C C . SER A 1 90 ? 0.327 0.399 -5.082 1.00 86.94 90 SER A C 1
ATOM 714 O O . SER A 1 90 ? -0.297 0.278 -4.025 1.00 86.94 90 SER A O 1
ATOM 716 N N . LEU A 1 91 ? 0.062 1.380 -5.955 1.00 85.00 91 LEU A N 1
ATOM 717 C CA . LEU A 1 91 ? -0.934 2.432 -5.719 1.00 85.00 91 LEU A CA 1
ATOM 718 C C . LEU A 1 91 ? -2.381 1.935 -5.840 1.00 85.00 91 LEU A C 1
ATOM 720 O O . LEU A 1 91 ? -3.268 2.448 -5.149 1.00 85.00 91 LEU A O 1
ATOM 724 N N . HIS A 1 92 ? -2.625 0.934 -6.687 1.00 81.12 92 HIS A N 1
ATOM 725 C CA . HIS A 1 92 ? -3.952 0.345 -6.875 1.00 81.12 92 HIS A CA 1
ATOM 726 C C . HIS A 1 92 ? -4.386 -0.590 -5.737 1.00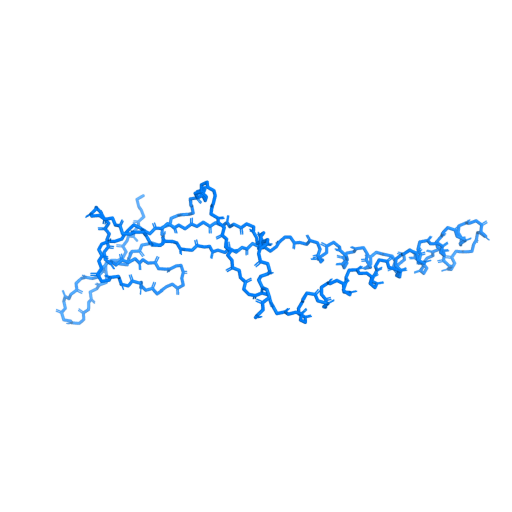 81.12 92 HIS A C 1
ATOM 728 O O . HIS A 1 92 ? -5.520 -1.074 -5.753 1.00 81.12 92 HIS A O 1
ATOM 734 N N . LYS A 1 93 ? -3.536 -0.840 -4.728 1.00 74.69 93 LYS A N 1
ATOM 735 C CA . LYS A 1 93 ? -3.911 -1.704 -3.604 1.00 74.69 93 LYS A CA 1
ATOM 736 C C . LYS A 1 93 ? -5.133 -1.136 -2.860 1.00 74.69 93 LYS A C 1
ATOM 738 O O . LYS A 1 93 ? -5.094 0.015 -2.407 1.00 74.69 93 LYS A O 1
ATOM 743 N N . PRO A 1 94 ? -6.221 -1.918 -2.714 1.00 71.44 94 PRO A N 1
ATOM 744 C CA . PRO A 1 94 ? -7.392 -1.477 -1.973 1.00 71.44 94 PRO A CA 1
ATOM 745 C C . PRO A 1 94 ? -7.029 -1.309 -0.496 1.00 71.44 94 PRO A C 1
ATOM 747 O O . PRO A 1 94 ? -6.352 -2.153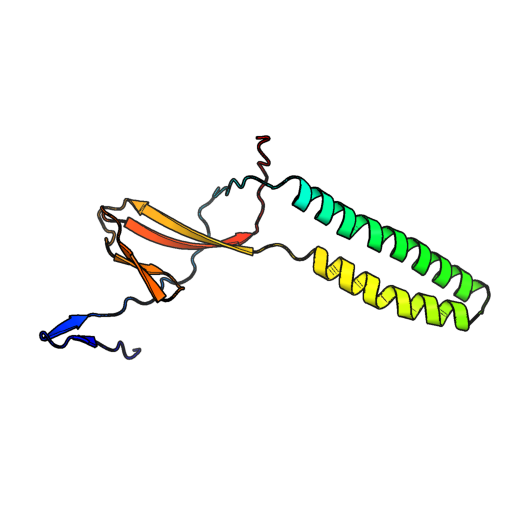 0.092 1.00 71.44 94 PRO A O 1
ATOM 750 N N . ARG A 1 95 ? -7.476 -0.209 0.114 1.00 70.31 95 ARG A N 1
ATOM 751 C CA . ARG A 1 95 ? -7.298 0.006 1.551 1.00 70.31 95 ARG A CA 1
ATOM 752 C C . ARG A 1 95 ? -8.303 -0.872 2.294 1.00 70.31 95 ARG A C 1
ATOM 754 O O . ARG A 1 95 ? -9.494 -0.824 2.001 1.00 70.31 95 ARG A O 1
ATOM 761 N N . LEU A 1 96 ? -7.815 -1.690 3.221 1.00 78.50 96 LEU A N 1
ATOM 762 C CA . LEU A 1 96 ? -8.643 -2.504 4.107 1.00 78.50 96 LEU A CA 1
ATOM 763 C C . LEU A 1 96 ? -8.727 -1.802 5.459 1.00 78.50 96 LEU A C 1
ATOM 765 O O . LEU A 1 96 ? -7.702 -1.433 6.033 1.00 78.50 96 LEU A O 1
ATOM 769 N N . VAL A 1 97 ? -9.944 -1.606 5.955 1.00 77.44 97 VAL A N 1
ATOM 770 C CA . VAL A 1 97 ? -10.210 -0.979 7.247 1.00 77.44 97 VAL A CA 1
ATOM 771 C C . VAL A 1 97 ? -10.832 -2.014 8.167 1.00 77.44 97 VAL A C 1
ATOM 773 O O . VAL A 1 97 ? -11.751 -2.750 7.809 1.00 77.44 97 VAL A O 1
ATOM 776 N N . HIS A 1 98 ? -10.300 -2.072 9.379 1.00 81.44 98 HIS A N 1
ATOM 777 C CA . HIS A 1 98 ? -10.812 -2.921 10.434 1.00 81.44 98 HIS A CA 1
ATOM 778 C C . HIS A 1 98 ? -11.880 -2.144 11.214 1.00 81.44 98 HIS A C 1
ATOM 780 O O . HIS A 1 98 ? -11.573 -1.150 11.871 1.00 81.44 98 HIS A O 1
ATOM 786 N N . VAL A 1 99 ? -13.129 -2.600 11.125 1.00 79.88 99 VAL A N 1
ATOM 787 C CA . VAL A 1 99 ? -14.281 -2.001 11.804 1.00 79.88 99 VAL A CA 1
ATOM 788 C C . VAL A 1 99 ? -14.642 -2.823 13.031 1.00 79.88 99 VAL A C 1
ATOM 790 O O . VAL A 1 99 ? -14.775 -4.045 12.959 1.00 79.88 99 VAL A O 1
ATOM 793 N N . GLN A 1 100 ? -14.831 -2.135 14.152 1.00 81.31 100 GLN A N 1
ATOM 794 C CA . GLN A 1 100 ? -15.336 -2.700 15.397 1.00 81.31 100 GLN A CA 1
ATOM 795 C C . GLN A 1 100 ? -16.673 -2.034 15.699 1.00 81.31 100 GLN A C 1
ATOM 797 O O . GLN A 1 100 ? -16.734 -0.814 15.844 1.00 81.31 100 GLN A O 1
ATOM 802 N N . LEU A 1 101 ? -17.743 -2.823 15.740 1.00 81.44 101 LEU A N 1
ATOM 803 C CA . LEU A 1 101 ? -19.092 -2.340 16.005 1.00 81.44 101 LEU A CA 1
ATOM 804 C C . LEU A 1 101 ? -19.552 -2.863 17.363 1.00 81.44 101 LEU A C 1
ATOM 806 O O . LEU A 1 101 ? -19.504 -4.068 17.610 1.00 81.44 101 LEU A O 1
ATOM 810 N N . ALA A 1 102 ? -20.022 -1.959 18.218 1.00 83.00 102 ALA A N 1
ATOM 811 C CA . ALA A 1 102 ? -20.710 -2.295 19.456 1.00 83.00 102 ALA A CA 1
ATOM 812 C C . ALA A 1 102 ? -22.182 -1.894 19.315 1.00 83.00 102 ALA A C 1
ATOM 814 O O . ALA A 1 102 ? -22.485 -0.719 19.118 1.00 83.00 102 ALA A O 1
ATOM 815 N N . VAL A 1 103 ? -23.086 -2.871 19.385 1.00 83.00 103 VAL A N 1
ATOM 816 C CA . VAL A 1 103 ? -24.540 -2.658 19.297 1.00 83.00 103 VAL A CA 1
ATOM 817 C C . VAL A 1 103 ? -25.156 -2.954 20.666 1.00 83.00 103 VAL A C 1
ATOM 819 O O . VAL A 1 103 ? -24.762 -3.955 21.267 1.00 83.00 103 VAL A O 1
ATOM 822 N N . PRO A 1 104 ? -26.078 -2.126 21.192 1.00 82.31 104 PRO A N 1
ATOM 823 C CA . PRO A 1 104 ? -26.783 -2.436 22.436 1.00 82.31 104 PRO A CA 1
ATOM 824 C C . PRO A 1 104 ? -27.572 -3.740 22.288 1.00 82.31 104 PRO A C 1
ATOM 826 O O . PRO A 1 104 ? -28.310 -3.917 21.322 1.00 82.31 104 PRO A O 1
ATOM 829 N N . ASP A 1 105 ? -27.373 -4.662 23.225 1.00 81.31 105 ASP A N 1
ATOM 830 C CA . ASP A 1 105 ? -28.029 -5.970 23.247 1.00 81.31 105 ASP A CA 1
ATOM 831 C C . ASP A 1 105 ? -28.160 -6.425 24.704 1.00 81.31 105 ASP A C 1
ATOM 833 O O . ASP A 1 105 ? -27.164 -6.501 25.428 1.00 81.31 105 ASP A O 1
ATOM 837 N N . GLU A 1 106 ? -29.380 -6.743 25.135 1.00 80.75 106 GLU A N 1
ATOM 838 C C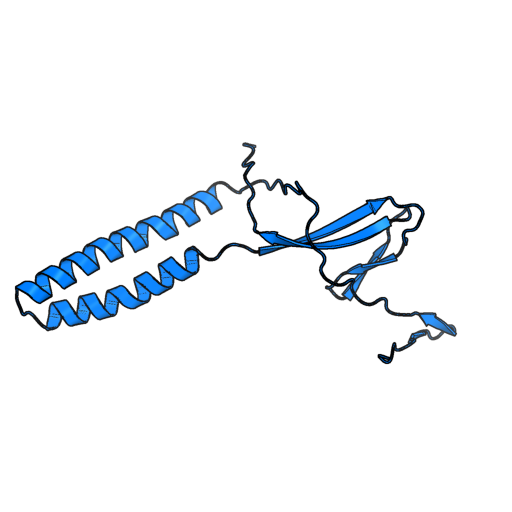A . GLU A 1 106 ? -29.697 -7.179 26.502 1.00 80.75 106 GLU A CA 1
ATOM 839 C C . GLU A 1 106 ? -28.982 -8.490 26.883 1.00 80.75 106 GLU A C 1
ATOM 841 O O . GLU A 1 106 ? -28.675 -8.730 28.057 1.00 80.75 106 GLU A O 1
ATOM 846 N N . MET A 1 107 ? -28.659 -9.326 25.887 1.00 79.62 107 MET A N 1
ATOM 847 C CA . MET A 1 107 ? -27.877 -10.560 26.054 1.00 79.62 107 MET A CA 1
ATOM 848 C C . MET A 1 107 ? -26.358 -10.335 25.955 1.00 79.62 107 MET A C 1
ATOM 850 O O . MET A 1 107 ? -25.577 -11.284 26.043 1.00 79.62 107 MET A O 1
ATOM 854 N N . GLY A 1 108 ? -25.928 -9.088 25.754 1.00 78.81 108 GLY A N 1
ATOM 855 C CA . GLY A 1 108 ? -24.535 -8.707 25.569 1.00 78.81 108 GLY A CA 1
ATOM 856 C C . GLY A 1 108 ? -23.707 -8.660 26.856 1.00 78.81 108 GLY A C 1
ATOM 857 O O . GLY A 1 108 ? -24.139 -9.013 27.953 1.00 78.81 108 GLY A O 1
ATOM 858 N N . SER A 1 109 ? -22.475 -8.175 26.713 1.00 79.12 109 SER A N 1
ATOM 859 C CA . SER A 1 109 ? -21.520 -7.991 27.810 1.00 79.12 109 SER A CA 1
ATOM 860 C C . SER A 1 109 ? -21.167 -6.511 27.952 1.00 79.12 109 SER A C 1
ATOM 862 O O . SER A 1 109 ? -21.200 -5.764 26.979 1.00 79.12 109 SER A O 1
ATOM 864 N N . GLU A 1 110 ? -20.815 -6.082 29.162 1.00 81.31 110 GLU A N 1
ATOM 865 C CA . GLU A 1 110 ? -20.310 -4.724 29.415 1.00 81.31 110 GLU A CA 1
ATOM 866 C C . GLU A 1 110 ? -18.807 -4.602 29.146 1.00 81.31 110 GLU A C 1
ATOM 868 O O . GLU A 1 110 ? -18.322 -3.512 28.875 1.00 81.31 110 GLU A O 1
ATOM 873 N N . ALA A 1 111 ? -18.057 -5.706 29.225 1.00 79.19 111 ALA A N 1
ATOM 874 C CA . ALA A 1 111 ? -16.611 -5.729 29.004 1.00 79.19 111 ALA A CA 1
ATOM 875 C C . ALA A 1 111 ? -16.249 -6.533 27.748 1.00 79.19 111 ALA A C 1
ATOM 877 O O . ALA A 1 111 ? -16.587 -7.723 27.659 1.00 79.19 111 ALA A O 1
ATOM 878 N N . HIS A 1 112 ? -15.523 -5.897 26.827 1.00 81.62 112 HIS A N 1
ATOM 879 C CA . HIS A 1 112 ? -15.066 -6.459 25.552 1.00 81.62 112 HIS A CA 1
ATOM 880 C C . HIS A 1 112 ? -13.554 -6.326 25.404 1.00 81.62 112 HIS A C 1
ATOM 882 O O . HIS A 1 112 ? -12.979 -5.312 25.791 1.00 81.62 112 HIS A O 1
ATOM 888 N N . ALA A 1 113 ? -12.907 -7.336 24.827 1.00 78.19 113 ALA A N 1
ATOM 889 C CA . ALA A 1 113 ? -11.485 -7.280 24.507 1.00 78.19 113 ALA A CA 1
ATOM 890 C C . ALA A 1 113 ? -11.280 -6.715 23.097 1.00 78.19 113 ALA A C 1
ATOM 892 O O . ALA A 1 113 ? -11.800 -7.257 22.119 1.00 78.19 113 ALA A O 1
ATOM 893 N N . ILE A 1 114 ? -10.509 -5.634 22.989 1.00 76.62 114 ILE A N 1
ATOM 894 C CA . ILE A 1 114 ? -10.057 -5.088 21.711 1.00 76.62 114 ILE A CA 1
ATOM 895 C C . ILE A 1 114 ? -8.769 -5.815 21.309 1.00 76.62 114 ILE A C 1
ATOM 897 O O . ILE A 1 114 ? -7.929 -6.147 22.145 1.00 76.62 114 ILE A O 1
ATOM 901 N N . SER A 1 115 ? -8.567 -6.017 20.004 1.00 62.62 115 SER A N 1
ATOM 902 C CA . SER A 1 115 ? -7.373 -6.678 19.458 1.00 62.62 115 SER A CA 1
ATOM 903 C C . SER A 1 115 ? -6.035 -5.998 19.797 1.00 62.62 115 SER A C 1
ATOM 905 O O . SER A 1 115 ? -4.993 -6.557 19.485 1.00 62.62 115 SER A O 1
ATOM 907 N N . SER A 1 116 ? -6.040 -4.797 20.382 1.00 63.50 116 SER A N 1
ATOM 908 C CA . SER A 1 116 ? -4.851 -4.054 20.818 1.00 63.50 116 SER A CA 1
ATOM 909 C C . SER A 1 116 ? -4.422 -4.366 22.260 1.00 63.50 116 SER A C 1
ATOM 911 O O . SER A 1 116 ? -3.591 -3.646 22.804 1.00 63.50 116 SER A O 1
ATOM 913 N N . GLY A 1 117 ? -5.003 -5.388 22.902 1.00 64.75 117 GLY A N 1
ATOM 914 C CA . GLY A 1 117 ? -4.721 -5.727 24.305 1.00 64.75 117 GLY A CA 1
ATOM 915 C C . GLY A 1 117 ? -5.401 -4.799 25.318 1.00 64.75 117 GLY A C 1
ATOM 916 O O . GLY A 1 117 ? -5.132 -4.878 26.511 1.00 64.75 117 GLY A O 1
ATOM 917 N N . VAL A 1 118 ? -6.297 -3.926 24.850 1.00 70.56 118 VAL A N 1
ATOM 918 C CA . VAL A 1 118 ? -7.081 -3.003 25.681 1.00 70.56 118 VAL A CA 1
ATOM 919 C C . VAL A 1 118 ? -8.492 -3.560 25.859 1.00 70.56 118 VAL A C 1
ATOM 921 O O . VAL A 1 118 ? -9.039 -4.182 24.947 1.00 70.56 118 VAL A O 1
ATOM 924 N N . SER A 1 119 ? -9.104 -3.326 27.020 1.00 78.81 119 SER A N 1
ATOM 925 C CA . SER A 1 119 ? -10.517 -3.644 27.240 1.00 78.81 119 SER A CA 1
ATOM 926 C C . SER A 1 119 ? -11.396 -2.411 27.030 1.00 78.81 119 SER A C 1
ATOM 928 O O . SER A 1 119 ? -11.083 -1.318 27.498 1.00 78.81 119 SER A O 1
ATOM 930 N N . LEU A 1 120 ? -12.500 -2.586 26.308 1.00 80.00 120 LEU A N 1
ATOM 931 C CA . LEU A 1 120 ? -13.563 -1.597 26.194 1.00 80.00 120 LEU A CA 1
ATOM 932 C C . LEU A 1 120 ? -14.652 -1.950 27.197 1.00 80.00 120 LEU A C 1
ATOM 934 O O . LEU A 1 120 ? -15.209 -3.049 27.140 1.00 80.00 120 LEU A O 1
ATOM 938 N N . ARG A 1 121 ? -14.973 -1.011 28.088 1.00 81.50 121 ARG A N 1
ATOM 939 C CA . ARG A 1 121 ? -16.130 -1.125 28.973 1.00 81.50 121 ARG A CA 1
ATOM 940 C C . ARG A 1 121 ? -17.244 -0.206 28.485 1.00 81.50 121 ARG A C 1
ATOM 942 O O . ARG A 1 121 ? -17.034 0.998 28.368 1.00 81.50 121 ARG A O 1
ATOM 949 N N . THR A 1 122 ? -18.412 -0.766 28.199 1.00 85.19 122 THR A N 1
ATOM 950 C CA . THR A 1 122 ? -19.606 -0.014 27.806 1.00 85.19 122 THR A CA 1
ATOM 951 C C . THR A 1 122 ? -20.529 0.186 29.013 1.00 85.19 122 THR A C 1
ATOM 953 O O . THR A 1 122 ? -20.611 -0.700 29.861 1.00 85.19 122 THR A O 1
ATOM 956 N N . PRO A 1 123 ? -21.233 1.330 29.117 1.00 83.62 123 PRO A N 1
ATOM 957 C CA . PRO A 1 123 ? -22.141 1.609 30.238 1.00 83.62 123 PRO A CA 1
ATOM 958 C C . PRO A 1 123 ? -23.422 0.760 30.214 1.00 83.62 123 PRO A C 1
ATOM 960 O O . PRO A 1 123 ? -24.136 0.697 31.205 1.00 83.62 123 PRO A O 1
ATOM 963 N N . MET A 1 124 ? -23.718 0.126 29.079 1.00 86.50 124 MET A N 1
ATOM 964 C CA . MET A 1 124 ? -24.827 -0.806 28.882 1.00 86.50 124 MET A CA 1
ATOM 965 C C . MET A 1 124 ? -24.300 -2.098 28.253 1.00 86.50 124 MET A C 1
ATOM 967 O O . MET A 1 124 ? -23.209 -2.102 27.667 1.00 86.50 124 MET A O 1
ATOM 971 N N . LYS A 1 125 ? -25.064 -3.188 28.347 1.00 83.25 125 LYS A N 1
ATOM 972 C CA . LYS A 1 125 ? -24.718 -4.453 27.692 1.00 83.25 125 LYS A CA 1
ATOM 973 C C . LYS A 1 125 ? -24.716 -4.272 26.178 1.00 83.25 125 LYS A C 1
ATOM 975 O O . LYS A 1 125 ? -25.666 -3.758 25.589 1.00 83.25 125 LYS A O 1
ATOM 980 N N . THR A 1 126 ? -23.615 -4.664 25.548 1.00 85.88 126 THR A N 1
ATOM 981 C CA . THR A 1 126 ? -23.452 -4.549 24.099 1.00 85.88 126 THR A CA 1
ATOM 982 C C . THR A 1 126 ? -22.944 -5.855 23.506 1.00 85.88 126 THR A C 1
ATOM 984 O O . THR A 1 126 ? -22.224 -6.625 24.149 1.00 85.88 126 THR A O 1
ATOM 987 N N . LYS A 1 127 ? -23.319 -6.113 22.256 1.00 83.69 127 LYS A N 1
ATOM 988 C CA . LYS A 1 127 ? -22.735 -7.145 21.409 1.00 83.69 127 LYS A CA 1
ATOM 989 C C . LYS A 1 127 ? -21.634 -6.513 20.567 1.00 83.69 127 LYS A C 1
ATOM 991 O O . LYS A 1 127 ? -21.881 -5.578 19.805 1.00 83.69 127 LYS A O 1
ATOM 996 N N . PHE A 1 128 ? -20.420 -7.029 20.716 1.00 81.88 128 PHE A N 1
ATOM 997 C CA . PHE A 1 128 ? -19.256 -6.579 19.965 1.00 81.88 128 PHE A CA 1
ATOM 998 C C . PHE A 1 128 ? -19.057 -7.462 18.734 1.00 81.88 128 PHE A C 1
ATOM 1000 O O . PHE A 1 128 ? -19.166 -8.686 18.804 1.00 81.88 128 PHE A O 1
ATOM 1007 N N . SER A 1 129 ? -18.802 -6.858 17.581 1.00 82.62 129 SER A N 1
ATOM 1008 C CA . SER A 1 129 ? -18.548 -7.580 16.336 1.00 82.62 129 SER A CA 1
ATOM 1009 C C . SER A 1 129 ? -17.444 -6.910 15.539 1.00 82.62 129 SER A C 1
ATOM 1011 O O . SER A 1 129 ? -17.281 -5.687 15.562 1.00 82.62 129 SER A O 1
ATOM 1013 N N . ARG A 1 130 ? -16.656 -7.743 14.861 1.00 83.50 130 ARG A N 1
ATOM 1014 C CA . ARG A 1 130 ? -15.394 -7.360 14.243 1.00 83.50 130 ARG A CA 1
ATOM 1015 C C . ARG A 1 130 ? -15.431 -7.702 12.764 1.00 83.50 130 ARG A C 1
ATOM 1017 O O . ARG A 1 130 ? -15.593 -8.865 12.421 1.00 83.50 130 ARG A O 1
ATOM 1024 N N . PHE A 1 131 ? -15.203 -6.719 11.902 1.00 84.12 131 PHE A N 1
ATOM 1025 C CA . PHE A 1 131 ? -15.286 -6.900 10.454 1.00 84.12 131 PHE A CA 1
ATOM 1026 C C . PHE A 1 131 ? -14.066 -6.299 9.758 1.00 84.12 131 PHE A C 1
ATOM 1028 O O . PHE A 1 131 ? -13.516 -5.285 10.198 1.00 84.12 131 PHE A O 1
ATOM 1035 N N . LEU A 1 132 ? -13.655 -6.904 8.646 1.00 81.62 132 LEU A N 1
ATOM 1036 C CA . LEU A 1 132 ? -12.680 -6.320 7.731 1.00 81.62 132 LEU A CA 1
ATOM 1037 C C . LEU A 1 132 ? -13.426 -5.874 6.477 1.00 81.62 132 LEU A C 1
ATOM 1039 O O . LEU A 1 132 ? -14.021 -6.696 5.785 1.00 81.62 132 LEU A O 1
ATOM 1043 N N . VAL A 1 133 ? -13.424 -4.572 6.209 1.00 79.25 133 VAL A N 1
ATOM 1044 C CA . VAL A 1 133 ? -14.187 -3.983 5.105 1.00 79.25 133 VAL A CA 1
ATOM 1045 C C . VAL A 1 133 ? -13.232 -3.218 4.202 1.00 79.25 133 VAL A C 1
ATOM 1047 O O . VAL A 1 133 ? -12.271 -2.598 4.663 1.00 79.25 133 VAL A O 1
ATOM 1050 N N . LYS A 1 134 ? -13.474 -3.282 2.895 1.00 73.44 134 LYS A N 1
ATOM 1051 C CA . LYS A 1 134 ? -12.778 -2.431 1.935 1.00 73.44 134 LYS A CA 1
ATOM 1052 C C . LYS A 1 134 ? -13.196 -0.974 2.155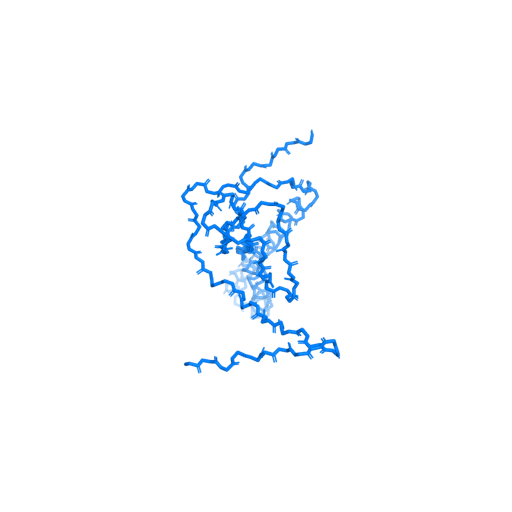 1.00 73.44 134 LYS A C 1
ATOM 1054 O O . LYS A 1 134 ? -14.367 -0.690 2.379 1.00 73.44 134 LYS A O 1
ATOM 1059 N N . ASP A 1 135 ? -12.235 -0.060 2.107 1.00 68.12 135 ASP A N 1
ATOM 1060 C CA . ASP A 1 135 ? -12.463 1.379 2.260 1.00 68.12 135 ASP A CA 1
ATOM 1061 C C . ASP A 1 135 ? -13.144 1.950 1.001 1.00 68.12 135 ASP A C 1
ATOM 1063 O O . ASP A 1 135 ? -12.498 2.562 0.152 1.00 68.12 135 ASP A O 1
ATOM 1067 N N . ASP A 1 136 ? -14.445 1.697 0.853 1.00 62.75 136 ASP A N 1
ATOM 1068 C CA . ASP A 1 136 ? -15.297 2.265 -0.198 1.00 62.75 136 ASP A CA 1
ATOM 1069 C C . ASP A 1 136 ? -16.064 3.483 0.365 1.00 62.75 136 ASP A C 1
ATOM 1071 O O . ASP A 1 136 ? -17.297 3.547 0.333 1.00 62.75 136 ASP A O 1
ATOM 1075 N N . SER A 1 137 ? -15.337 4.453 0.940 1.00 59.59 137 SER A N 1
ATOM 1076 C CA . SER A 1 137 ? -15.911 5.729 1.396 1.00 59.59 137 SER A CA 1
ATOM 1077 C C . SER A 1 137 ? -16.420 6.524 0.187 1.00 59.59 137 SER A C 1
ATOM 1079 O O . SER A 1 137 ? -15.679 7.266 -0.445 1.00 59.59 137 SER A O 1
ATOM 1081 N N . ILE A 1 138 ? -17.690 6.314 -0.166 1.00 50.50 138 ILE A N 1
ATOM 1082 C CA . ILE A 1 138 ? -18.370 6.929 -1.321 1.00 50.50 138 ILE A CA 1
ATOM 1083 C C . ILE A 1 138 ? -18.909 8.336 -0.991 1.00 50.50 138 ILE A C 1
ATOM 1085 O O . ILE A 1 138 ? -19.171 9.118 -1.899 1.00 50.50 138 ILE A O 1
ATOM 1089 N N . LEU A 1 139 ? -19.090 8.672 0.292 1.00 50.78 139 LEU A N 1
ATOM 1090 C CA . LEU A 1 139 ? -19.537 10.001 0.722 1.00 50.78 139 LEU A CA 1
ATOM 1091 C C . LEU A 1 139 ? -18.332 10.860 1.126 1.00 50.78 139 LEU A C 1
ATOM 1093 O O . LEU A 1 139 ? -18.015 10.987 2.307 1.00 50.78 139 LEU A O 1
ATOM 1097 N N . ASP A 1 140 ? -17.683 11.468 0.136 1.00 53.22 140 ASP A N 1
ATOM 1098 C CA . ASP A 1 140 ? -16.901 12.682 0.361 1.00 53.22 140 ASP A CA 1
ATOM 1099 C C . ASP A 1 140 ? -17.897 13.825 0.582 1.00 53.22 140 ASP A C 1
ATOM 1101 O O . ASP A 1 140 ? -18.334 14.489 -0.357 1.00 53.22 140 ASP A O 1
ATOM 1105 N N . VAL A 1 141 ? -18.346 14.002 1.825 1.00 50.41 141 VAL A N 1
ATOM 1106 C CA . VAL A 1 141 ? -19.117 15.196 2.178 1.00 50.41 141 VAL A CA 1
ATOM 1107 C C . VAL A 1 141 ? -18.163 16.395 2.161 1.00 50.41 141 VAL A C 1
ATOM 1109 O O . VAL A 1 141 ? -17.105 16.321 2.798 1.00 50.41 141 VAL A O 1
ATOM 1112 N N . PRO A 1 142 ? -18.469 17.475 1.418 1.00 41.53 142 PRO A N 1
ATOM 1113 C CA . PRO A 1 142 ? -17.707 18.707 1.555 1.00 41.53 142 PRO A CA 1
ATOM 1114 C C . PRO A 1 142 ? -17.826 19.216 3.006 1.00 41.53 142 PRO A C 1
ATOM 1116 O O . PRO A 1 142 ? -18.859 18.967 3.637 1.00 41.53 142 PRO A O 1
ATOM 1119 N N . PRO A 1 143 ? -16.772 19.853 3.553 1.00 54.44 143 PRO A N 1
ATOM 1120 C CA . PRO A 1 143 ? -16.835 20.491 4.866 1.00 54.44 143 PRO A CA 1
ATOM 1121 C C . PRO A 1 143 ? -17.897 21.593 4.923 1.00 54.44 143 PRO A C 1
ATOM 1123 O O . PRO A 1 143 ? -18.160 22.221 3.870 1.00 54.44 143 PRO A O 1
#

pLDDT: mean 79.9, std 12.82, range [38.03, 96.69]

Sequence (143 aa):
MEDQSVYIDEIGRMYRIKEPIPLSEPPKGLRIARTSKPWSTYLRMLGTVIPAFFLMYVLLFLVIGLISLEPVIVLMSGLCSVPLVIFILSLHKPRLVHVQLAVPDEMGSEAHAISSGVSLRTPMKTKFSRFLVKDDSILDVPP

Secondary structure (DSSP, 8-state):
-----EEE-TT--EEEPPPPPPB-PPPTT--------HHHHHHHHHHHHHHHHHHHHHHHHHHHHHHTT-HHHHHHHHHHHHHHHHHHHHHTPPPEEEEEEEEEEEEEEEEEE-TTSPEEEEEEEEEEEEEEEE---------